Protein 5U4V (pdb70)

Foldseek 3Di:
DEEEEEEEWPPCQLVVVVVVVQVQQDVCWDDAPNDIYNYDYHYDDPLYAYEQEYADPVGLVSSVVVLVVVVVVVVVVHLLHAYEYEYFHVPVVVCVSSVVVCVVSVAHYFYFYVSTDPVRVNVSVVRSVVSSVVVD

Sequence (136 aa):
DKVNLFILGKDGLAQELANEIRTQSTDDEYALDGKIYELDLRPVDAPHGCFCVFNSIESLSFIGEFIGKIRTEASQIMANLPFTLILANNLPILRHQGQQLANKLQCPFVDVPRKFNETQIKQALRGVLESVKHNL

Secondary structure (DSSP, 8-state):
-EEEEEEE-STTHHHHHHHHHHTT-BTTBEEETTEEEEEEEEEE---EEEEEEESSHHHHHHHHHHHHHHHHHHH---TT--EEEEEE--HHHHHHHHHHHHHHHT--EEEE---S-HHHHHHHHHHHHHHHHHH-

InterPro domains:
  IPR000198 Rho GTPase-activating protein domain [PF00620] (1275-1421)
  IPR000198 Rho GTPase-activating protein domain [PS50238] (1262-1449)
  IPR000198 Rho GTPase-activating protein domain [SM00324] (1272-1446)
  IPR002713 FF domain [PF01846] (485-545)
  IPR002713 FF domain [PS51676] (267-325)
  IPR002713 FF domain [PS51676] (366-420)
  IPR002713 FF domain [PS51676] (427-481)
  IPR002713 FF domain [PS51676] (482-548)
  IPR002713 FF domain [SM00441] (269-325)
  IPR002713 FF domain [SM00441] (367-420)
  IPR002713 FF domain [SM00441] (427-482)
  IPR002713 FF domain [SM00441] (483-537)
  IPR008936 Rho GTPase activation protein [G3DSA:1.10.555.10] (1212-1456)
  IPR008936 Rho GTPase activation protein [SSF48350] (1255-1449)
  IPR027417 P-loop containing nucleoside triphosphate hydrolase [G3DSA:3.40.50.300] (5-248)
  IPR027417 P-loop containing nucleoside triphosphate hydrolase [SSF52540] (28-261)
  IPR032835 Rho GTPase-activating protein, FF domain [PF16512] (260-338)
  IPR036517 FF domain superfamily [G3DSA:1.10.10.440] (263-329)
  IPR036517 FF domain superfamily [G3DSA:1.10.10.440] (423-487)
  IPR036517 FF domain superfamily [G3DSA:1.10.10.440] (488-549)

Structure (mmCIF, N/CA/C/O backbone):
data_5U4V
#
_entry.id   5U4V
#
_cell.length_a   40.763
_cell.length_b   40.763
_cell.length_c   95.214
_cell.angle_alpha   90.000
_cell.angle_beta   90.000
_cell.angle_gamma   90.000
#
_symmetry.space_group_name_H-M   'P 43'
#
loop_
_entity.id
_entity.type
_entity.pdbx_description
1 polymer 'Rho GTPase-activating protein 5'
2 water water
#
loop_
_atom_site.group_PDB
_atom_site.id
_atom_site.type_symbol
_atom_site.label_atom_id
_atom_site.label_alt_id
_atom_site.label_comp_id
_atom_site.label_asym_id
_atom_site.label_entity_id
_atom_site.label_seq_id
_atom_site.pdbx_PDB_ins_code
_atom_site.Cartn_x
_atom_site.Cartn_y
_atom_site.Cartn_z
_atom_site.occupancy
_atom_site.B_iso_or_equiv
_atom_site.auth_seq_id
_atom_site.auth_comp_id
_atom_site.auth_asym_id
_atom_site.auth_atom_id
_atom_site.pdbx_PDB_model_num
ATOM 1 N N . ASP A 1 7 ? 55.295 26.908 60.362 1.00 87.54 594 ASP A N 1
ATOM 2 C CA . ASP A 1 7 ? 55.465 28.242 59.735 1.00 85.04 594 ASP A CA 1
ATOM 3 C C . ASP A 1 7 ? 54.821 28.331 58.350 1.00 78.58 594 ASP A C 1
ATOM 4 O O . ASP A 1 7 ? 54.787 29.380 57.754 1.00 78.70 594 ASP A O 1
ATOM 9 N N . LYS A 1 8 ? 54.314 27.220 57.848 1.00 72.31 595 LYS A N 1
ATOM 10 C CA . LYS A 1 8 ? 53.547 27.224 56.638 1.00 66.37 595 LYS A CA 1
ATOM 11 C C . LYS A 1 8 ? 52.136 26.929 57.053 1.00 64.55 595 LYS A C 1
ATOM 12 O O . LYS A 1 8 ? 51.898 25.972 57.762 1.00 64.40 595 LYS A O 1
ATOM 18 N N . VAL A 1 9 ? 51.208 27.770 56.632 1.00 60.64 596 VAL A N 1
ATOM 19 C CA . VAL A 1 9 ? 49.849 27.586 57.046 1.00 60.06 596 VAL A CA 1
ATOM 20 C C . VAL A 1 9 ? 48.970 27.430 55.831 1.00 57.18 596 VAL A C 1
ATOM 21 O O . VAL A 1 9 ? 49.118 28.147 54.863 1.00 55.26 596 VAL A O 1
ATOM 25 N N . ASN A 1 10 ? 48.097 26.453 55.872 1.00 57.85 597 ASN A N 1
ATOM 26 C CA . ASN A 1 10 ? 47.199 26.229 54.761 1.00 59.20 597 ASN A CA 1
ATOM 27 C C . ASN A 1 10 ? 45.932 26.969 55.022 1.00 58.38 597 ASN A C 1
ATOM 28 O O . ASN A 1 10 ? 45.144 26.552 55.849 1.00 57.10 597 ASN A O 1
ATOM 33 N N . LEU A 1 11 ? 45.717 28.072 54.339 1.00 56.14 598 LEU A N 1
ATOM 34 C CA . LEU A 1 11 ? 44.543 28.855 54.638 1.00 56.37 598 LEU A CA 1
ATOM 35 C C . LEU A 1 11 ? 43.511 28.707 53.589 1.00 53.68 598 LEU A C 1
ATOM 36 O O . LEU A 1 11 ? 43.578 29.367 52.555 1.00 54.04 598 LEU A O 1
ATOM 41 N N . PHE A 1 12 ? 42.536 27.872 53.851 1.00 52.96 599 PHE A N 1
ATOM 42 C CA . PHE A 1 12 ? 41.409 27.775 52.955 1.00 52.16 599 PHE A CA 1
ATOM 43 C C . PHE A 1 12 ? 40.497 28.998 53.109 1.00 51.00 599 PHE A C 1
ATOM 44 O O . PHE A 1 12 ? 40.422 29.622 54.188 1.00 50.25 599 PHE A O 1
ATOM 52 N N . ILE A 1 13 ? 39.831 29.353 52.010 1.00 47.04 600 ILE A N 1
ATOM 53 C CA . ILE A 1 13 ? 38.952 30.507 51.985 1.00 44.90 600 ILE A CA 1
ATOM 54 C C . ILE A 1 13 ? 37.655 30.135 51.270 1.00 43.89 600 ILE A C 1
ATOM 55 O O . ILE A 1 13 ? 37.664 29.856 50.046 1.00 40.92 600 ILE A O 1
ATOM 60 N N . LEU A 1 14 ? 36.551 30.167 52.031 1.00 44.36 601 LEU A N 1
ATOM 61 C CA . LEU A 1 14 ? 35.202 29.935 51.513 1.00 44.20 601 LEU A CA 1
ATOM 62 C C . LEU A 1 14 ? 34.532 31.221 51.123 1.00 45.43 601 LEU A C 1
ATOM 63 O O . LEU A 1 14 ? 34.675 32.253 51.808 1.00 46.45 601 LEU A O 1
ATOM 68 N N . GLY A 1 15 ? 33.814 31.185 50.013 1.00 45.83 602 GLY A N 1
ATOM 69 C CA . GLY A 1 15 ? 33.123 32.366 49.533 1.00 50.29 602 GLY A CA 1
ATOM 70 C C . GLY A 1 15 ? 32.242 31.927 48.402 1.00 56.25 602 GLY A C 1
ATOM 71 O O . GLY A 1 15 ? 32.499 30.909 47.750 1.00 64.06 602 GLY A O 1
ATOM 72 N N . LYS A 1 16 ? 31.179 32.671 48.191 1.00 56.42 603 LYS A N 1
ATOM 73 C CA . LYS A 1 16 ? 30.301 32.439 47.071 1.00 53.93 603 LYS A CA 1
ATOM 74 C C . LYS A 1 16 ? 30.518 33.571 46.084 1.00 54.36 603 LYS A C 1
ATOM 75 O O . LYS A 1 16 ? 30.880 34.680 46.476 1.00 52.63 603 LYS A O 1
ATOM 81 N N . ASP A 1 17 ? 30.304 33.268 44.806 1.00 59.59 604 ASP A N 1
ATOM 82 C CA . ASP A 1 17 ? 30.402 34.255 43.715 1.00 62.77 604 ASP A CA 1
ATOM 83 C C . ASP A 1 17 ? 31.764 34.960 43.706 1.00 59.36 604 ASP A C 1
ATOM 84 O O . ASP A 1 17 ? 31.854 36.188 43.794 1.00 59.56 604 ASP A O 1
ATOM 89 N N . GLY A 1 18 ? 32.819 34.155 43.634 1.00 57.46 605 GLY A N 1
ATOM 90 C CA . GLY A 1 18 ? 34.189 34.659 43.439 1.00 56.56 605 GLY A CA 1
ATOM 91 C C . GLY A 1 18 ? 34.751 35.414 44.639 1.00 53.20 605 GLY A C 1
ATOM 92 O O . GLY A 1 18 ? 35.866 35.941 44.592 1.00 51.48 605 GLY A O 1
ATOM 93 N N . LEU A 1 19 ? 33.948 35.486 45.703 1.00 50.96 606 LEU A N 1
ATOM 94 C CA . LEU A 1 19 ? 34.299 36.261 46.891 1.00 49.32 606 LEU A CA 1
ATOM 95 C C . LEU A 1 19 ? 35.595 35.738 47.549 1.00 44.66 606 LEU A C 1
ATOM 96 O O . LEU A 1 19 ? 36.424 36.496 48.013 1.00 41.94 606 LEU A O 1
ATOM 101 N N . ALA A 1 20 ? 35.736 34.424 47.565 1.00 43.04 607 ALA A N 1
ATOM 102 C CA . ALA A 1 20 ? 36.915 33.786 48.101 1.00 43.98 607 ALA A CA 1
ATOM 103 C C . ALA A 1 20 ? 38.129 34.030 47.214 1.00 44.29 607 ALA A C 1
ATOM 104 O O . ALA A 1 20 ? 39.249 33.985 47.678 1.00 42.58 607 ALA A O 1
ATOM 106 N N . GLN A 1 21 ? 37.884 34.329 45.941 1.00 46.35 608 GLN A N 1
ATOM 107 C CA . GLN A 1 21 ? 38.974 34.503 45.010 1.00 45.22 608 GLN A CA 1
ATOM 108 C C . GLN A 1 21 ? 39.540 35.904 45.087 1.00 44.69 608 GLN A C 1
ATOM 109 O O . GLN A 1 21 ? 40.771 36.118 44.971 1.00 44.70 608 GLN A O 1
ATOM 115 N N . GLU A 1 22 ? 38.649 36.872 45.237 1.00 44.38 609 GLU A N 1
ATOM 116 C CA . GLU A 1 22 ? 39.026 38.279 45.331 1.00 45.31 609 GLU A CA 1
ATOM 117 C C . GLU A 1 22 ? 39.869 38.486 46.584 1.00 43.16 609 GLU A C 1
ATOM 118 O O . GLU A 1 22 ? 40.872 39.198 46.562 1.00 42.87 609 GLU A O 1
ATOM 124 N N . LEU A 1 23 ? 39.458 37.831 47.663 1.00 30.69 610 LEU A N 1
ATOM 125 C CA . LEU A 1 23 ? 40.243 37.909 48.897 1.00 31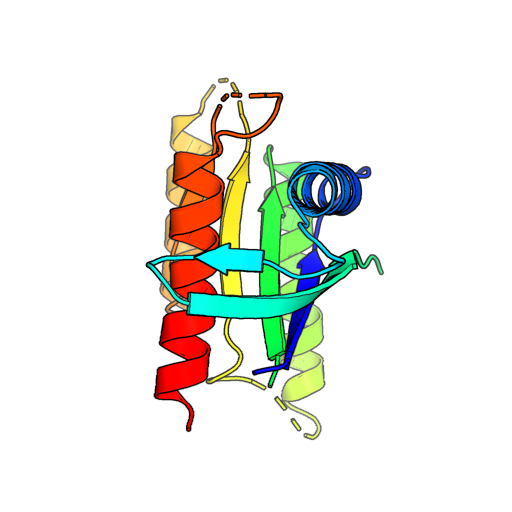.94 610 LEU A CA 1
ATOM 126 C C . LEU A 1 23 ? 41.592 37.222 48.754 1.00 32.15 610 LEU A C 1
ATOM 127 O O . LEU A 1 23 ? 42.622 37.753 49.214 1.00 31.15 610 LEU A O 1
ATOM 132 N N . ALA A 1 24 ? 41.609 36.058 48.106 1.00 32.83 611 ALA A N 1
ATOM 133 C CA . ALA A 1 24 ? 42.890 35.434 47.865 1.00 34.25 611 ALA A CA 1
ATOM 134 C C . ALA A 1 24 ? 43.792 36.334 47.000 1.00 33.95 611 ALA A C 1
ATOM 135 O O . ALA A 1 24 ? 44.952 36.506 47.314 1.00 31.73 611 ALA A O 1
ATOM 137 N N . ASN A 1 25 ? 43.225 36.973 45.975 1.00 33.70 612 ASN A N 1
ATOM 138 C CA . ASN A 1 25 ? 44.017 37.869 45.136 1.00 32.50 612 ASN A CA 1
ATOM 139 C C . ASN A 1 25 ? 44.561 39.068 45.900 1.00 34.32 612 ASN A C 1
ATOM 140 O O . ASN A 1 25 ? 45.777 39.434 45.748 1.00 33.25 612 ASN A O 1
ATOM 145 N N . GLU A 1 26 ? 43.677 39.702 46.667 1.00 35.36 613 GLU A N 1
ATOM 146 C CA . GLU A 1 26 ? 44.016 40.880 47.455 1.00 41.27 613 GLU A CA 1
ATOM 147 C C . GLU A 1 26 ? 45.200 40.625 48.343 1.00 40.06 613 GLU A C 1
ATOM 148 O O . GLU A 1 26 ? 46.113 41.440 48.406 1.00 44.12 613 GLU A O 1
ATOM 154 N N . ILE A 1 27 ? 45.181 39.483 49.010 1.00 36.87 614 ILE A N 1
ATOM 155 C CA . ILE A 1 27 ? 46.224 39.084 49.916 1.00 35.69 614 ILE A CA 1
ATOM 156 C C . ILE A 1 27 ? 47.551 38.757 49.186 1.00 36.75 614 ILE A C 1
ATOM 157 O O . ILE A 1 27 ? 48.619 39.165 49.644 1.00 38.99 614 ILE A O 1
ATOM 162 N N . ARG A 1 28 ? 47.487 38.024 48.083 1.00 33.20 615 ARG A N 1
ATOM 163 C CA . ARG A 1 28 ? 48.693 37.672 47.317 1.00 31.94 615 ARG A CA 1
ATOM 164 C C . ARG A 1 28 ? 49.483 38.852 46.773 1.00 34.29 615 ARG A C 1
ATOM 165 O O . ARG A 1 28 ? 50.696 38.744 46.628 1.00 35.03 615 ARG A O 1
ATOM 173 N N . THR A 1 29 ? 48.812 39.982 46.489 1.00 34.39 616 THR A N 1
ATOM 174 C CA . THR A 1 29 ? 49.514 41.146 45.978 1.00 38.02 616 THR A CA 1
ATOM 175 C C . THR A 1 29 ? 50.484 41.719 47.042 1.00 42.61 616 THR A C 1
ATOM 176 O O . THR A 1 29 ? 51.287 42.605 46.741 1.00 43.56 616 THR A O 1
ATOM 180 N N . GLN A 1 30 ? 50.368 41.222 48.279 1.00 44.88 617 GLN A N 1
ATOM 181 C CA . GLN A 1 30 ? 51.176 41.727 49.380 1.00 50.50 617 GLN A CA 1
ATOM 182 C C . GLN A 1 30 ? 52.294 40.760 49.715 1.00 54.62 617 GLN A C 1
ATOM 183 O O . GLN A 1 30 ? 53.054 41.034 50.610 1.00 52.76 617 GLN A O 1
ATOM 189 N N . SER A 1 31 ? 52.359 39.631 48.989 1.00 56.68 618 SER A N 1
ATOM 190 C CA . SER A 1 31 ? 53.348 38.616 49.241 1.00 60.93 618 SER A CA 1
ATOM 191 C C . SER A 1 31 ? 54.704 39.113 48.788 1.00 64.31 618 SER A C 1
ATOM 192 O O . SER A 1 31 ? 54.953 39.254 47.600 1.00 72.17 618 SER A O 1
ATOM 195 N N . THR A 1 32 ? 55.556 39.383 49.753 1.00 66.09 619 THR A N 1
ATOM 196 C CA . THR A 1 32 ? 56.950 39.682 49.533 1.00 68.04 619 THR A CA 1
ATOM 197 C C . THR A 1 32 ? 57.703 38.343 49.484 1.00 70.46 619 THR A C 1
ATOM 198 O O . THR A 1 32 ? 57.551 37.502 50.371 1.00 69.99 619 THR A O 1
ATOM 202 N N . ASP A 1 33 ? 58.482 38.136 48.431 1.00 73.93 620 ASP A N 1
ATOM 203 C CA . ASP A 1 33 ? 59.231 36.900 48.224 1.00 75.73 620 ASP A CA 1
ATOM 204 C C . ASP A 1 33 ? 58.381 35.640 48.409 1.00 73.47 620 ASP A C 1
ATOM 205 O O . ASP A 1 33 ? 58.857 34.608 48.905 1.00 73.50 620 ASP A O 1
ATOM 210 N N . ASP A 1 34 ? 57.115 35.747 48.002 1.00 70.72 621 ASP A N 1
ATOM 211 C CA . ASP A 1 34 ? 56.153 34.660 48.112 1.00 67.14 621 ASP A CA 1
ATOM 212 C C . ASP A 1 34 ? 55.987 34.273 49.571 1.00 64.61 621 ASP A C 1
ATOM 213 O O . ASP A 1 34 ? 55.887 33.102 49.904 1.00 65.06 621 ASP A O 1
ATOM 218 N N . GLU A 1 35 ? 55.986 35.267 50.449 1.00 62.67 622 GLU A N 1
ATOM 219 C CA . GLU A 1 35 ? 55.848 35.044 51.879 1.00 60.09 622 GLU A CA 1
ATOM 220 C C . GLU A 1 35 ? 55.161 36.259 52.505 1.00 58.21 622 GLU A C 1
ATOM 221 O O . GLU A 1 35 ? 54.890 37.236 51.821 1.00 57.37 622 GLU A O 1
ATOM 227 N N . TYR A 1 36 ? 54.828 36.200 53.787 1.00 57.15 623 TYR A N 1
ATOM 228 C CA . TYR A 1 36 ? 54.004 37.254 54.372 1.00 54.75 623 TYR A CA 1
ATOM 229 C C . TYR A 1 36 ? 54.528 37.746 55.683 1.00 58.25 623 TYR A C 1
ATOM 230 O O . TYR A 1 36 ? 54.958 36.981 56.525 1.00 59.68 623 TYR A O 1
ATOM 239 N N . ALA A 1 37 ? 54.492 39.054 55.842 1.00 60.08 624 ALA A N 1
ATOM 240 C CA . ALA A 1 37 ? 54.977 39.697 57.028 1.00 58.78 624 ALA A CA 1
ATOM 241 C C . ALA A 1 37 ? 53.816 40.142 57.891 1.00 58.00 624 ALA A C 1
ATOM 242 O O . ALA A 1 37 ? 52.936 40.921 57.470 1.00 55.92 624 ALA A O 1
ATOM 244 N N . LEU A 1 38 ? 53.798 39.620 59.104 1.00 58.90 625 LEU A N 1
ATOM 245 C CA . LEU A 1 38 ? 52.768 39.976 60.051 1.00 59.29 625 LEU A CA 1
ATOM 246 C C . LEU A 1 38 ? 53.367 40.039 61.438 1.00 61.97 625 LEU A C 1
ATOM 247 O O . LEU A 1 38 ? 53.999 39.079 61.894 1.00 59.47 625 LEU A O 1
ATOM 252 N N . ASP A 1 39 ? 53.164 41.186 62.102 1.00 64.75 626 ASP A N 1
ATOM 253 C CA . ASP A 1 39 ? 53.550 41.381 63.493 1.00 67.80 626 ASP A CA 1
ATOM 254 C C . ASP A 1 39 ? 55.038 41.108 63.730 1.00 70.80 626 ASP A C 1
ATOM 255 O O . ASP A 1 39 ? 55.434 40.585 64.780 1.00 70.11 626 ASP A O 1
ATOM 260 N N . GLY A 1 40 ? 55.859 41.457 62.740 1.00 71.63 627 GLY A N 1
ATOM 261 C CA . GLY A 1 40 ? 57.297 41.218 62.818 1.00 75.04 627 GLY A CA 1
ATOM 262 C C . GLY A 1 40 ? 57.672 39.750 62.734 1.00 74.01 627 GLY A C 1
ATOM 263 O O . GLY A 1 40 ? 58.682 39.313 63.313 1.00 80.54 627 GLY A O 1
ATOM 264 N N . LYS A 1 41 ? 56.865 38.983 62.022 1.00 68.26 628 LYS A N 1
ATOM 265 C CA . LYS A 1 41 ? 57.210 37.617 61.680 1.00 67.47 628 LYS A CA 1
ATOM 266 C C . LYS A 1 41 ? 56.911 37.382 60.204 1.00 65.13 628 LYS A C 1
ATOM 267 O O . LYS A 1 41 ? 56.272 38.198 59.529 1.00 63.24 628 LYS A O 1
ATOM 273 N N . ILE A 1 42 ? 57.373 36.257 59.693 1.00 64.08 629 ILE A N 1
ATOM 274 C CA . ILE A 1 42 ? 57.226 36.010 58.297 1.00 61.54 629 ILE A CA 1
ATOM 275 C C . ILE A 1 42 ? 56.590 34.678 58.162 1.00 58.43 629 ILE A C 1
ATOM 276 O O . ILE A 1 42 ? 57.119 33.682 58.627 1.00 59.71 629 ILE A O 1
ATOM 281 N N . TYR A 1 43 ? 55.437 34.664 57.521 1.00 56.16 630 TYR A N 1
ATOM 282 C CA . TYR A 1 43 ? 54.661 33.43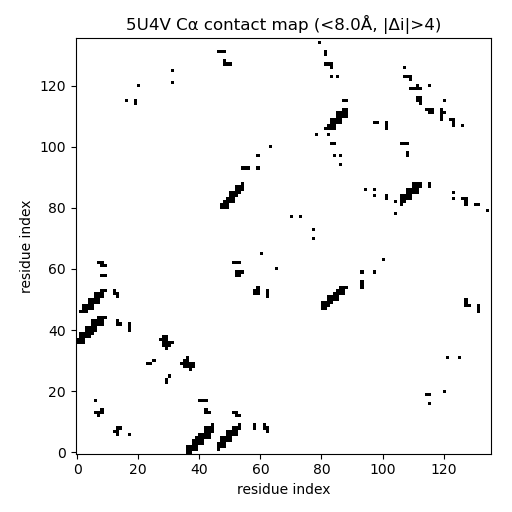6 57.382 1.00 54.05 630 TYR A CA 1
ATOM 283 C C . TYR A 1 43 ? 54.638 33.070 55.917 1.00 53.09 630 TYR A C 1
ATOM 284 O O . TYR A 1 43 ? 54.487 33.964 55.052 1.00 50.65 630 TYR A O 1
ATOM 293 N N . GLU A 1 44 ? 54.778 31.782 55.618 1.00 53.31 631 GLU A N 1
ATOM 294 C CA . GLU A 1 44 ? 54.386 31.352 54.289 1.00 56.25 631 GLU A CA 1
ATOM 295 C C . GLU A 1 44 ? 52.959 30.832 54.301 1.00 53.38 631 GLU A C 1
ATOM 296 O O . GLU A 1 44 ? 52.690 29.782 54.847 1.00 55.19 631 GLU A O 1
ATOM 302 N N . LEU A 1 45 ? 52.060 31.594 53.715 1.00 50.02 632 LEU A N 1
ATOM 303 C CA . LEU A 1 45 ? 50.661 31.210 53.641 1.00 49.28 632 LEU A CA 1
ATOM 304 C C . LEU A 1 45 ? 50.346 30.640 52.267 1.00 50.23 632 LEU A C 1
ATOM 305 O O . LEU A 1 45 ? 50.782 31.156 51.234 1.00 47.70 632 LEU A O 1
ATOM 310 N N . ASP A 1 46 ? 49.584 29.562 52.261 1.00 54.04 633 ASP A N 1
ATOM 311 C CA . ASP A 1 46 ? 49.010 29.052 51.029 1.00 56.63 633 ASP A CA 1
ATOM 312 C C . ASP A 1 46 ? 47.531 29.296 51.055 1.00 55.01 633 ASP A C 1
ATOM 313 O O . ASP A 1 46 ? 46.773 28.534 51.633 1.00 59.91 633 ASP A O 1
ATOM 318 N N . LEU A 1 47 ? 47.103 30.338 50.365 1.00 53.04 634 LEU A N 1
ATOM 319 C CA . LEU A 1 47 ? 45.695 30.675 50.297 1.00 51.51 634 LEU A CA 1
ATOM 320 C C . LEU A 1 47 ? 44.993 29.900 49.214 1.00 51.75 634 LEU A C 1
ATOM 321 O O . LEU A 1 47 ? 45.259 30.056 48.022 1.00 49.70 634 LEU A O 1
ATOM 326 N N . ARG A 1 48 ? 44.068 29.059 49.642 1.00 53.83 635 ARG A N 1
ATOM 327 C CA . ARG A 1 48 ? 43.329 28.220 48.728 1.00 54.17 635 ARG A CA 1
ATOM 328 C C . ARG A 1 48 ? 41.856 28.558 48.770 1.00 52.42 635 ARG A C 1
ATOM 329 O O . ARG A 1 48 ? 41.139 28.064 49.637 1.00 54.66 635 ARG A O 1
ATOM 337 N N . PRO A 1 49 ? 41.366 29.343 47.811 1.00 51.22 636 PRO A N 1
ATOM 338 C CA . PRO A 1 49 ? 39.907 29.568 47.719 1.00 51.41 636 PRO A CA 1
ATOM 339 C C . PRO A 1 49 ? 39.205 28.320 47.246 1.00 55.29 636 PRO A C 1
ATOM 340 O O . PRO A 1 49 ? 39.748 27.596 46.439 1.00 59.77 636 PRO A O 1
ATOM 344 N N . VAL A 1 50 ? 38.015 28.073 47.762 1.00 59.18 637 VAL A N 1
ATOM 345 C CA . VAL A 1 50 ? 37.317 26.814 47.541 1.00 63.59 637 VAL A CA 1
ATOM 346 C C . VAL A 1 50 ? 35.853 27.007 47.194 1.00 64.72 637 VAL A C 1
ATOM 347 O O . VAL A 1 50 ? 35.217 27.961 47.636 1.00 61.37 637 VAL A O 1
ATOM 351 N N . ASP A 1 51 ? 35.280 26.095 46.432 1.00 69.73 638 ASP A N 1
ATOM 352 C CA . ASP A 1 51 ? 33.827 26.100 46.367 1.00 73.29 638 ASP A CA 1
ATOM 353 C C . ASP A 1 51 ? 33.284 24.677 46.383 1.00 78.93 638 ASP A C 1
ATOM 354 O O . ASP A 1 51 ? 34.060 23.735 46.240 1.00 80.53 638 ASP A O 1
ATOM 359 N N . ALA A 1 52 ? 31.974 24.494 46.579 1.00 80.35 639 ALA A N 1
ATOM 360 C CA . ALA A 1 52 ? 31.375 23.161 46.482 1.00 86.40 639 ALA A CA 1
ATOM 361 C C . ALA A 1 52 ? 31.262 22.666 45.047 1.00 88.68 639 ALA A C 1
ATOM 362 O O . ALA A 1 52 ? 31.662 21.538 44.748 1.00 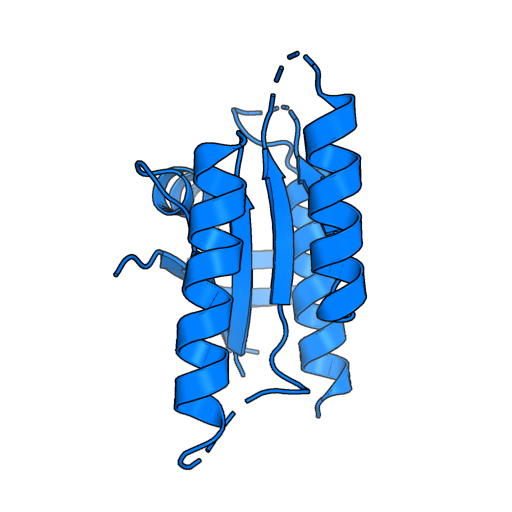92.16 639 ALA A O 1
ATOM 364 N N . PRO A 1 68 ? 49.572 22.649 59.407 1.00 68.01 655 PRO A N 1
ATOM 365 C CA . PRO A 1 68 ? 48.753 23.600 60.129 1.00 64.42 655 PRO A CA 1
ATOM 366 C C . PRO A 1 68 ? 47.809 24.231 59.122 1.00 62.52 655 PRO A C 1
ATOM 367 O O . PRO A 1 68 ? 48.262 24.658 58.071 1.00 59.16 655 PRO A O 1
ATOM 371 N N . HIS A 1 69 ? 46.532 24.333 59.454 1.00 63.34 656 HIS A N 1
ATOM 372 C CA . HIS A 1 69 ? 45.573 24.922 58.553 1.00 61.46 656 HIS A CA 1
ATOM 373 C C . HIS A 1 69 ? 44.393 25.559 59.277 1.00 61.06 656 HIS A C 1
ATOM 374 O O . HIS A 1 69 ? 44.108 25.241 60.403 1.00 65.80 656 HIS A O 1
ATOM 381 N N . GLY A 1 70 ? 43.715 26.473 58.607 1.00 57.20 657 GLY A N 1
ATOM 382 C CA . GLY A 1 70 ? 42.565 27.163 59.156 1.00 55.13 657 GLY A CA 1
ATOM 383 C C . GLY A 1 70 ? 41.699 27.597 57.989 1.00 52.68 657 GLY A C 1
ATOM 384 O O . GLY A 1 70 ? 42.056 27.375 56.817 1.00 50.94 657 GLY A O 1
ATOM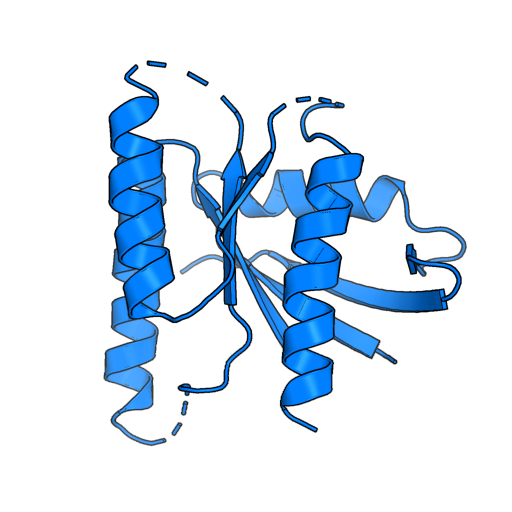 385 N N . CYS A 1 71 ? 40.584 28.244 58.287 1.00 60.79 658 CYS A N 1
ATOM 386 C CA . CYS A 1 71 ? 39.642 28.565 57.234 1.00 58.28 658 CYS A CA 1
ATOM 387 C C . CYS A 1 71 ? 38.974 29.928 57.346 1.00 54.91 658 CYS A C 1
ATOM 388 O O . CYS A 1 71 ? 38.148 30.153 58.214 1.00 54.64 658 CYS A O 1
ATOM 391 N N . PHE A 1 72 ? 39.342 30.824 56.440 1.00 54.39 659 PHE A N 1
ATOM 392 C CA . PHE A 1 72 ? 38.612 32.067 56.226 1.00 50.83 659 PHE A CA 1
ATOM 393 C C . PHE A 1 72 ? 37.251 31.849 55.608 1.00 47.57 659 PHE A C 1
ATOM 394 O O . PHE A 1 72 ? 37.119 31.105 54.643 1.00 46.96 659 PHE A O 1
ATOM 402 N N . CYS A 1 73 ? 36.231 32.493 56.177 1.00 45.05 660 CYS A N 1
ATOM 403 C CA . CYS A 1 73 ? 34.903 32.445 55.586 1.00 43.25 660 CYS A CA 1
ATOM 404 C C . CYS A 1 73 ? 34.380 33.849 55.376 1.00 41.99 660 CYS A C 1
ATOM 405 O O . CYS A 1 73 ? 34.176 34.604 56.326 1.00 42.02 660 CYS A O 1
ATOM 408 N N . VAL A 1 74 ? 34.168 34.188 54.118 1.00 41.24 661 VAL A N 1
ATOM 409 C CA . VAL A 1 74 ? 33.865 35.543 53.659 1.00 39.53 661 VAL A CA 1
ATOM 410 C C . VAL A 1 74 ? 32.449 35.517 53.080 1.00 39.72 661 VAL A C 1
ATOM 411 O O . VAL A 1 74 ? 32.049 34.581 52.410 1.00 39.18 661 VAL A O 1
ATOM 415 N N . PHE A 1 75 ? 31.704 36.569 53.366 1.00 40.99 662 PHE A N 1
ATOM 416 C CA . PHE A 1 75 ? 30.345 36.757 52.884 1.00 42.08 662 PHE A CA 1
ATOM 417 C C . PHE A 1 75 ? 30.082 38.264 52.838 1.00 43.75 662 PHE A C 1
ATOM 418 O O . PHE A 1 75 ? 30.713 39.042 53.596 1.00 41.44 662 PHE A O 1
ATOM 426 N N . ASN A 1 76 ? 29.181 38.670 51.939 1.00 47.34 663 ASN A N 1
ATOM 427 C CA . ASN A 1 76 ? 28.816 40.065 51.785 1.00 50.15 663 ASN A CA 1
ATOM 428 C C . ASN A 1 76 ? 27.300 40.301 51.630 1.00 53.50 663 ASN A C 1
ATOM 429 O O . ASN A 1 76 ? 26.856 41.382 51.228 1.00 55.24 663 ASN A O 1
ATOM 434 N N . SER A 1 77 ? 26.510 39.280 51.915 1.00 55.72 664 SER A N 1
ATOM 435 C CA . SER A 1 77 ? 25.062 39.378 51.756 1.00 59.49 664 SER A CA 1
ATOM 436 C C . SER A 1 77 ? 24.395 38.212 52.434 1.00 58.89 664 SER A C 1
ATOM 437 O O . SER A 1 77 ? 25.065 37.326 52.990 1.00 55.35 664 SER A O 1
ATOM 440 N N . ILE A 1 78 ? 23.070 38.222 52.406 1.00 61.87 665 ILE A N 1
ATOM 441 C CA . ILE A 1 78 ? 22.285 37.137 53.003 1.00 61.55 665 ILE A CA 1
ATOM 442 C C . ILE A 1 78 ? 22.595 35.830 52.299 1.00 60.81 665 ILE A C 1
ATOM 443 O O . ILE A 1 78 ? 22.744 34.796 52.945 1.00 61.20 665 ILE A O 1
ATOM 448 N N . GLU A 1 79 ? 22.718 35.879 50.985 1.00 61.74 666 GLU A N 1
ATOM 449 C CA . GLU A 1 79 ? 22.946 34.669 50.225 1.00 63.58 666 GLU A CA 1
ATOM 450 C C . GLU A 1 79 ? 24.303 34.062 50.598 1.00 59.24 666 GLU A C 1
ATOM 451 O O . GLU A 1 79 ? 24.390 32.863 50.896 1.00 58.66 666 GLU A O 1
ATOM 457 N N . SER A 1 80 ? 25.343 34.897 50.585 1.00 55.00 667 SER A N 1
ATOM 458 C CA . SER A 1 80 ? 26.691 34.440 50.912 1.00 50.77 667 SER A CA 1
ATOM 459 C C . SER A 1 80 ? 26.798 33.929 52.343 1.00 47.50 667 SER A C 1
ATOM 460 O O . SER A 1 80 ? 27.441 32.887 52.591 1.00 45.94 667 SER A O 1
ATOM 463 N N . LEU A 1 81 ? 26.137 34.619 53.268 1.00 46.21 668 LEU A N 1
ATOM 464 C CA . LEU A 1 81 ? 26.079 34.152 54.665 1.00 46.64 668 LEU A CA 1
ATOM 465 C C . LEU A 1 81 ? 25.499 32.745 54.810 1.00 48.32 668 LEU A C 1
ATOM 466 O O . LEU A 1 81 ? 25.987 31.948 55.588 1.00 48.98 668 LEU A O 1
ATOM 471 N N . SER A 1 82 ? 24.453 32.464 54.039 1.00 51.20 669 SER A N 1
ATOM 472 C CA . SER A 1 82 ? 23.754 31.166 54.071 1.00 51.73 669 SER A CA 1
ATOM 473 C C . SER A 1 82 ? 24.583 30.042 53.472 1.00 51.20 669 SER A C 1
ATOM 474 O O . SER A 1 82 ? 24.657 28.966 54.059 1.00 50.60 669 SER A O 1
ATOM 477 N N . PHE A 1 83 ? 25.189 30.294 52.306 1.00 51.37 670 PHE A N 1
ATOM 478 C CA . PHE A 1 83 ? 26.145 29.377 51.692 1.00 52.02 670 PHE A CA 1
ATOM 479 C C . PHE A 1 83 ? 27.208 28.939 52.709 1.00 50.71 670 PHE A C 1
ATOM 480 O O . PHE A 1 83 ? 27.497 27.775 52.816 1.00 54.54 670 PHE A O 1
ATOM 488 N N . ILE A 1 84 ? 27.777 29.886 53.443 1.00 49.00 671 ILE A N 1
ATOM 489 C CA . ILE A 1 84 ? 28.752 29.617 54.479 1.00 50.24 671 ILE A CA 1
ATOM 490 C C . ILE A 1 84 ? 28.160 28.750 55.585 1.00 52.00 671 ILE A C 1
ATOM 491 O O . ILE A 1 84 ? 28.757 27.729 55.972 1.00 49.63 671 ILE A O 1
ATOM 496 N N . GLY A 1 85 ? 27.005 29.184 56.108 1.00 52.37 672 GLY A N 1
ATOM 497 C CA . GLY A 1 85 ? 26.265 28.384 57.091 1.00 56.55 672 GLY A CA 1
ATOM 498 C C . GLY A 1 85 ? 26.020 26.995 56.527 1.00 59.93 672 GLY A C 1
ATOM 499 O O . GLY A 1 85 ? 26.459 25.964 57.083 1.00 59.78 672 GLY A O 1
ATOM 500 N N . GLU A 1 86 ? 25.384 26.996 55.361 1.00 61.88 673 GLU A N 1
ATOM 501 C CA . GLU A 1 86 ? 25.004 25.785 54.693 1.00 65.28 673 GLU A CA 1
ATOM 502 C C . GLU A 1 86 ? 26.218 24.924 54.435 1.00 66.85 673 GLU A C 1
ATOM 503 O O . GLU A 1 86 ? 26.143 23.712 54.542 1.00 69.44 673 GLU A O 1
ATOM 509 N N . PHE A 1 87 ? 27.338 25.543 54.093 1.00 64.48 674 PHE A N 1
ATOM 510 C CA . PHE A 1 87 ? 28.501 24.747 53.808 1.00 63.75 674 PHE A CA 1
ATOM 511 C C . PHE A 1 87 ? 29.134 24.195 55.059 1.00 61.55 674 PHE A C 1
ATOM 512 O O . PHE A 1 87 ? 29.589 23.070 55.067 1.00 65.57 674 PHE A O 1
ATOM 520 N N . ILE A 1 88 ? 29.184 24.991 56.112 1.00 60.19 675 ILE A N 1
ATOM 521 C CA . ILE A 1 88 ? 29.708 24.529 57.400 1.00 60.11 675 ILE A CA 1
ATOM 522 C C . ILE A 1 88 ? 28.873 23.370 57.940 1.00 60.91 675 ILE A C 1
ATOM 523 O O . ILE A 1 88 ? 29.422 22.427 58.488 1.00 60.43 675 ILE A O 1
ATOM 528 N N . GLY A 1 89 ? 27.560 23.429 57.735 1.00 62.04 676 GLY A N 1
ATOM 529 C CA . GLY A 1 89 ? 26.666 22.333 58.086 1.00 64.64 676 GLY A CA 1
ATOM 530 C C . GLY A 1 89 ? 27.009 20.991 57.437 1.00 69.20 676 GLY A C 1
ATOM 531 O O . GLY A 1 89 ? 26.958 19.950 58.100 1.00 71.02 676 GLY A O 1
ATOM 532 N N . LYS A 1 90 ? 27.345 21.011 56.143 1.00 68.66 677 LYS A N 1
ATOM 533 C CA . LYS A 1 90 ? 27.779 19.833 55.419 1.00 71.36 677 LYS A CA 1
ATOM 534 C C . LYS A 1 90 ? 29.031 19.227 56.056 1.00 72.93 677 LYS A C 1
ATOM 535 O O . LYS A 1 90 ? 29.091 18.026 56.308 1.00 74.65 677 LYS A O 1
ATOM 541 N N . ILE A 1 91 ? 30.018 20.082 56.304 1.00 71.52 678 ILE A N 1
ATOM 542 C CA . ILE A 1 91 ? 31.271 19.692 56.920 1.00 71.68 678 ILE A CA 1
ATOM 543 C C . ILE A 1 91 ? 31.036 19.162 58.312 1.00 71.93 678 ILE A C 1
ATOM 544 O O . ILE A 1 91 ? 31.722 18.250 58.742 1.00 72.57 678 ILE A O 1
ATOM 549 N N . ARG A 1 92 ? 30.061 19.758 58.995 1.00 69.87 679 ARG A N 1
ATOM 550 C CA . ARG A 1 92 ? 29.639 19.316 60.313 1.00 69.97 679 ARG A CA 1
ATOM 551 C C . ARG A 1 92 ? 29.078 17.905 60.235 1.00 71.48 679 ARG A C 1
ATOM 552 O O . ARG A 1 92 ? 29.610 17.008 60.871 1.00 73.13 679 ARG A O 1
ATOM 560 N N . THR A 1 93 ? 28.025 17.712 59.442 1.00 72.06 680 THR A N 1
ATOM 561 C CA . THR A 1 93 ? 27.378 16.407 59.344 1.00 75.67 680 THR A CA 1
ATOM 562 C C . THR A 1 93 ? 28.405 15.373 58.906 1.00 77.11 680 THR A C 1
ATOM 563 O O . THR A 1 93 ? 28.449 14.273 59.435 1.00 78.42 680 THR A O 1
ATOM 567 N N . GLU A 1 94 ? 29.211 15.765 57.927 1.00 75.55 681 GLU A N 1
ATOM 568 C CA . GLU A 1 94 ? 30.247 14.939 57.358 1.00 77.99 681 GLU A CA 1
ATOM 569 C C . GLU A 1 94 ? 31.277 14.611 58.404 1.00 78.77 681 GLU A C 1
ATOM 570 O O . GLU A 1 94 ? 31.700 13.459 58.532 1.00 80.04 681 GLU A O 1
ATOM 576 N N . ALA A 1 95 ? 31.649 15.624 59.178 1.00 75.60 682 ALA A N 1
ATOM 577 C CA . ALA A 1 95 ? 32.636 15.457 60.217 1.00 77.40 682 ALA A CA 1
ATOM 578 C C . ALA A 1 95 ? 32.182 14.501 61.307 1.00 81.15 682 ALA A C 1
ATOM 579 O O . ALA A 1 95 ? 33.010 13.814 61.895 1.00 83.22 682 ALA A O 1
ATOM 581 N N . SER A 1 96 ? 30.880 14.457 61.573 1.00 81.24 683 SER A N 1
ATOM 582 C CA . SER A 1 96 ? 30.330 13.547 62.562 1.00 85.34 683 SER A CA 1
ATOM 583 C C . SER A 1 96 ? 30.687 12.136 62.186 1.00 88.33 683 SER A C 1
ATOM 584 O O . SER A 1 96 ? 31.214 11.399 62.998 1.00 93.68 683 SER A O 1
ATOM 587 N N . GLN A 1 97 ? 30.466 11.781 60.931 1.00 87.49 684 GLN A N 1
ATOM 588 C CA . GLN A 1 97 ? 30.740 10.417 60.475 1.00 90.46 684 GLN A CA 1
ATOM 589 C C . GLN A 1 97 ? 32.204 10.215 60.058 1.00 89.74 684 GLN A C 1
ATOM 590 O O . GLN A 1 97 ? 32.512 9.984 58.885 1.00 87.74 684 GLN A O 1
ATOM 596 N N . ILE A 1 98 ? 33.076 10.320 61.061 1.00 91.28 685 ILE A N 1
ATOM 597 C CA . ILE A 1 98 ? 34.518 10.091 61.032 1.00 93.96 685 ILE A CA 1
ATOM 598 C C . ILE A 1 98 ? 34.866 9.909 62.504 1.00 98.82 685 ILE A C 1
ATOM 599 O O . ILE A 1 98 ? 34.813 10.867 63.294 1.00 97.60 685 ILE A O 1
ATOM 604 N N . MET A 1 104 ? 37.428 19.089 64.243 1.00 80.43 691 MET A N 1
ATOM 605 C CA . MET A 1 104 ? 36.315 19.875 63.781 1.00 76.86 691 MET A CA 1
ATOM 606 C C . MET A 1 104 ? 36.043 20.987 64.773 1.00 77.02 691 MET A C 1
ATOM 607 O O . MET A 1 104 ? 35.812 22.146 64.369 1.00 72.36 691 MET A O 1
ATOM 612 N N . ALA A 1 105 ? 36.061 20.621 66.056 1.00 69.22 692 ALA A N 1
ATOM 613 C CA . ALA A 1 105 ? 35.891 21.579 67.146 1.00 69.25 692 ALA A CA 1
ATOM 614 C C . ALA A 1 105 ? 37.038 22.577 67.196 1.00 65.44 692 ALA A C 1
ATOM 615 O O . ALA A 1 105 ? 36.846 23.737 67.557 1.00 63.17 692 ALA A O 1
ATOM 617 N N . ASN A 1 106 ? 38.226 22.113 66.840 1.00 66.59 693 ASN A N 1
ATOM 618 C CA . ASN A 1 106 ? 39.394 22.972 66.866 1.00 63.02 693 ASN A CA 1
ATOM 619 C C . ASN A 1 106 ? 39.804 23.497 65.536 1.00 58.57 693 ASN A C 1
ATOM 620 O O . ASN A 1 106 ? 40.907 24.009 65.428 1.00 56.80 693 ASN A O 1
ATOM 625 N N . LEU A 1 107 ? 38.942 23.369 64.526 1.00 58.27 694 LEU A N 1
ATOM 626 C CA . LEU A 1 107 ? 39.310 23.818 63.196 1.00 56.29 694 LEU A CA 1
ATOM 627 C C . LEU A 1 107 ? 39.206 25.345 63.092 1.00 51.67 694 LEU A C 1
ATOM 628 O O . LEU A 1 107 ? 38.115 25.881 63.106 1.00 51.34 694 LEU A O 1
ATOM 633 N N . PRO A 1 108 ? 40.344 26.008 62.915 1.00 49.52 695 PRO A N 1
ATOM 634 C CA . PRO A 1 108 ? 40.446 27.464 63.027 1.00 46.65 695 PRO A CA 1
ATOM 635 C C . PRO A 1 108 ? 39.661 28.194 61.951 1.00 44.46 695 PRO A C 1
ATOM 636 O O . PRO A 1 108 ? 40.187 28.514 60.864 1.00 47.95 695 PRO A O 1
ATOM 640 N N . PHE A 1 109 ? 38.408 28.463 62.255 1.00 41.43 696 PHE A N 1
ATOM 641 C CA . PHE A 1 109 ? 37.592 29.276 61.364 1.00 40.20 696 PHE A CA 1
ATOM 642 C C . PHE A 1 109 ? 37.824 30.766 61.705 1.00 37.01 696 PHE A C 1
ATOM 643 O O . PHE A 1 109 ? 38.311 31.068 62.772 1.00 40.27 696 PHE A O 1
ATOM 651 N N . THR A 1 110 ? 37.508 31.666 60.778 1.00 33.87 697 THR A N 1
ATOM 652 C CA . THR A 1 110 ? 37.327 33.091 61.044 1.00 31.11 697 THR A CA 1
ATOM 653 C C . THR A 1 110 ? 36.346 33.594 60.007 1.00 31.52 697 THR A C 1
ATOM 654 O O . THR A 1 110 ? 36.484 33.281 58.793 1.00 32.75 697 THR A O 1
ATOM 658 N N . LEU A 1 111 ? 35.343 34.322 60.476 1.00 31.96 698 LEU A N 1
ATOM 659 C CA . LEU A 1 111 ? 34.308 34.825 59.602 1.00 34.97 698 LEU A CA 1
ATOM 660 C C . LEU A 1 111 ? 34.633 36.234 59.194 1.00 33.00 698 LEU A C 1
ATOM 661 O O . LEU A 1 111 ? 34.803 37.084 60.038 1.00 29.63 698 LEU A O 1
ATOM 666 N N . ILE A 1 112 ? 34.600 36.484 57.885 1.00 33.10 699 ILE A N 1
ATOM 667 C CA . ILE A 1 112 ? 34.880 37.784 57.388 1.00 33.95 699 ILE A CA 1
ATOM 668 C C . ILE A 1 112 ? 33.717 38.402 56.684 1.00 36.40 699 ILE A C 1
ATOM 669 O O . ILE A 1 112 ? 33.336 37.928 55.645 1.00 37.15 699 ILE A O 1
ATOM 674 N N . LEU A 1 113 ? 33.191 39.507 57.224 1.00 37.01 700 LEU A N 1
ATOM 675 C CA . LEU A 1 113 ? 32.222 40.256 56.496 1.00 40.31 700 LEU A CA 1
ATOM 676 C C . LEU A 1 113 ? 32.896 41.359 55.684 1.00 43.61 700 LEU A C 1
ATOM 677 O O . LEU A 1 113 ? 33.472 42.296 56.242 1.00 43.39 700 LEU A O 1
ATOM 682 N N . ALA A 1 114 ? 32.794 41.227 54.365 1.00 47.89 701 ALA A N 1
ATOM 683 C CA . ALA A 1 114 ? 33.281 42.200 53.389 1.00 53.58 701 ALA A CA 1
ATOM 684 C C . ALA A 1 114 ? 32.233 43.250 52.964 1.00 59.30 701 ALA A C 1
ATOM 685 O O . ALA A 1 114 ? 31.089 42.903 52.658 1.00 61.10 701 ALA A O 1
ATOM 687 N N . ASN A 1 115 ? 32.630 44.523 52.926 1.00 64.47 702 ASN A N 1
ATOM 688 C CA . ASN A 1 115 ? 31.780 45.581 52.342 1.00 71.60 702 ASN A CA 1
ATOM 689 C C . ASN A 1 115 ? 31.927 45.627 50.830 1.00 76.19 702 ASN A C 1
ATOM 690 O O . ASN A 1 115 ? 31.599 44.664 50.130 1.00 75.95 702 ASN A O 1
ATOM 695 N N . ASN A 1 123 ? 20.305 46.617 54.520 1.00 113.90 710 ASN A N 1
ATOM 696 C CA . ASN A 1 123 ? 20.619 46.891 55.917 1.00 110.06 710 ASN A CA 1
ATOM 697 C C . ASN A 1 123 ? 21.761 46.035 56.403 1.00 101.50 710 ASN A C 1
ATOM 698 O O . ASN A 1 123 ? 21.626 44.817 56.558 1.00 99.99 710 ASN A O 1
ATOM 703 N N . LEU A 1 124 ? 22.883 46.697 56.667 1.00 97.06 711 LEU A N 1
ATOM 704 C CA . LEU A 1 124 ? 24.088 46.070 57.181 1.00 88.45 711 LEU A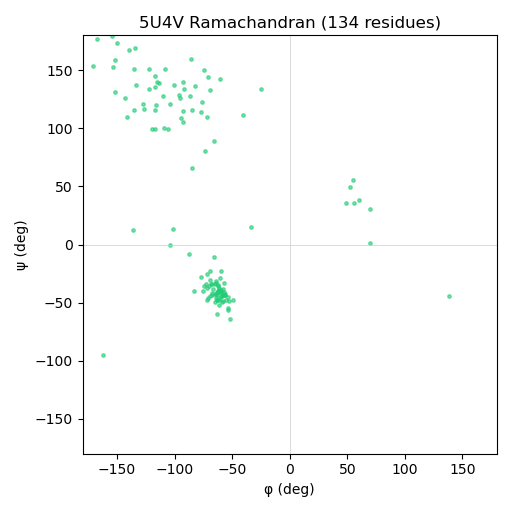 CA 1
ATOM 705 C C . LEU A 1 124 ? 23.933 45.414 58.555 1.00 84.20 711 LEU A C 1
ATOM 706 O O . LEU A 1 124 ? 24.615 44.429 58.845 1.00 79.88 711 LEU A O 1
ATOM 711 N N . PRO A 1 125 ? 23.109 46.003 59.427 1.00 84.50 712 PRO A N 1
ATOM 712 C CA . PRO A 1 125 ? 22.981 45.472 60.772 1.00 81.41 712 PRO A CA 1
ATOM 713 C C . PRO A 1 125 ? 22.553 44.012 60.869 1.00 78.55 712 PRO A C 1
ATOM 714 O O . PRO A 1 125 ? 22.967 43.335 61.804 1.00 75.47 712 PRO A O 1
ATOM 718 N N . ILE A 1 126 ? 21.724 43.538 59.940 1.00 79.25 713 ILE A N 1
ATOM 719 C CA . ILE A 1 126 ? 21.264 42.164 59.995 1.00 77.28 713 ILE A CA 1
ATOM 720 C C . ILE A 1 126 ? 22.373 41.178 59.636 1.00 70.99 713 ILE A C 1
ATOM 721 O O . ILE A 1 126 ? 22.471 40.112 60.246 1.00 68.73 713 ILE A O 1
ATOM 726 N N . LEU A 1 127 ? 23.213 41.549 58.670 1.00 69.26 714 LEU A N 1
ATOM 727 C CA . LEU A 1 127 ? 24.397 40.773 58.349 1.00 64.13 714 LEU A CA 1
ATOM 728 C C . LEU A 1 127 ? 25.249 40.543 59.599 1.00 61.45 714 LEU A C 1
ATOM 729 O O . LEU A 1 127 ? 25.542 39.384 59.951 1.00 60.99 714 LEU A O 1
ATOM 734 N N . ARG A 1 128 ? 25.607 41.628 60.286 1.00 63.28 715 ARG A N 1
ATOM 735 C CA . ARG A 1 128 ? 26.491 41.548 61.469 1.00 61.78 715 ARG A CA 1
ATOM 736 C C . ARG A 1 128 ? 25.879 40.663 62.542 1.00 62.18 715 ARG A C 1
ATOM 737 O O . ARG A 1 128 ? 26.576 39.822 63.109 1.00 56.60 715 ARG A O 1
ATOM 745 N N . HIS A 1 129 ? 24.574 40.840 62.803 1.00 64.29 716 HIS A N 1
ATOM 746 C CA . HIS A 1 129 ? 23.923 40.061 63.839 1.00 65.17 716 HIS A CA 1
ATOM 747 C C . HIS A 1 129 ? 23.893 38.559 63.522 1.00 63.85 716 HIS A C 1
ATOM 748 O O . HIS A 1 129 ? 24.194 37.728 64.393 1.00 61.15 716 HIS A O 1
ATOM 755 N N . GLN A 1 130 ? 23.531 38.198 62.300 1.00 64.33 717 GLN A N 1
ATOM 756 C CA . GLN A 1 130 ? 23.492 36.786 61.953 1.00 65.45 717 GLN A CA 1
ATOM 757 C C . GLN A 1 130 ? 24.885 36.192 61.809 1.00 61.24 717 GLN A C 1
ATOM 758 O O . GLN A 1 130 ? 25.117 35.023 62.177 1.00 61.38 717 GLN A O 1
ATOM 764 N N . GLY A 1 131 ? 25.825 37.008 61.324 1.00 57.56 718 GLY A N 1
ATOM 765 C CA . GLY A 1 131 ? 27.197 36.547 61.233 1.00 54.63 718 GLY A CA 1
ATOM 766 C C . GLY A 1 131 ? 27.790 36.324 62.621 1.00 55.13 718 GLY A C 1
ATOM 767 O O . GLY A 1 131 ? 28.552 35.373 62.841 1.00 55.62 718 GLY A O 1
ATOM 768 N N . GLN A 1 132 ? 27.447 37.205 63.559 1.00 53.98 719 GLN A N 1
ATOM 769 C CA . GLN A 1 132 ? 27.932 37.111 64.924 1.00 52.76 719 GLN A CA 1
ATOM 770 C C . GLN A 1 132 ? 27.355 35.920 65.682 1.00 53.91 719 GLN A C 1
ATOM 771 O O . GLN A 1 132 ? 28.007 35.371 66.550 1.00 52.19 719 GLN A O 1
ATOM 777 N N . GLN A 1 133 ? 26.131 35.520 65.353 1.00 58.08 720 GLN A N 1
ATOM 778 C CA . GLN A 1 133 ? 25.571 34.307 65.936 1.00 61.51 720 GLN A CA 1
ATOM 779 C C . GLN A 1 133 ? 26.208 33.067 65.315 1.00 59.69 720 GLN A C 1
ATOM 780 O O . GLN A 1 133 ? 26.459 32.064 66.002 1.00 60.49 720 GLN A O 1
ATOM 786 N N . LEU A 1 134 ? 26.501 33.150 64.021 1.00 56.67 721 LEU A N 1
ATOM 787 C CA . LEU A 1 134 ? 27.231 32.076 63.386 1.00 53.59 721 LEU A CA 1
ATOM 788 C C . LEU A 1 134 ? 28.611 31.980 64.041 1.00 50.55 721 LEU A C 1
ATOM 789 O O . LEU A 1 134 ? 29.038 30.887 64.427 1.00 49.67 721 LEU A O 1
ATOM 794 N N . ALA A 1 135 ? 29.277 33.122 64.187 1.00 48.44 722 ALA A N 1
ATOM 795 C CA . ALA A 1 135 ? 30.608 33.164 64.825 1.00 46.28 722 ALA A CA 1
ATOM 796 C C . ALA A 1 135 ? 30.556 32.596 66.231 1.00 47.24 722 ALA A C 1
ATOM 797 O O . ALA A 1 135 ? 31.426 31.813 66.629 1.00 47.80 722 ALA A O 1
ATOM 799 N N . ASN A 1 136 ? 29.519 32.975 66.968 1.00 50.26 723 ASN A N 1
ATOM 800 C CA . ASN A 1 136 ? 29.329 32.467 68.322 1.00 52.86 723 ASN A CA 1
ATOM 801 C C . ASN A 1 136 ? 29.192 30.945 68.358 1.00 52.98 723 ASN A C 1
ATOM 802 O O . ASN A 1 136 ? 29.808 30.291 69.197 1.00 51.36 723 ASN A O 1
ATOM 807 N N . LYS A 1 137 ? 28.405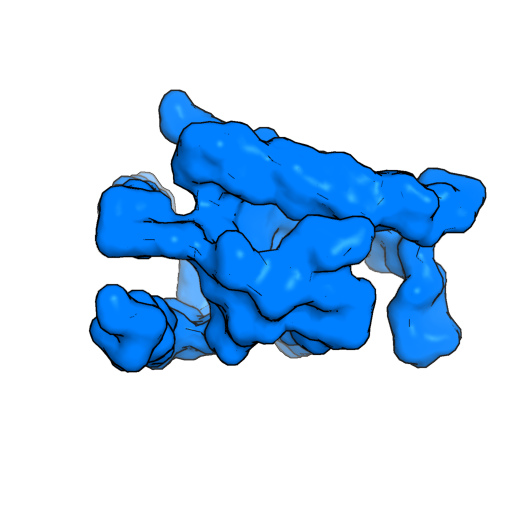 30.396 67.430 1.00 52.84 724 LYS A N 1
ATOM 808 C CA . LYS A 1 137 ? 28.203 28.956 67.363 1.00 54.07 724 LYS A CA 1
ATOM 809 C C . LYS A 1 137 ? 29.541 28.245 67.121 1.00 52.82 724 LYS A C 1
ATOM 810 O O . LYS A 1 137 ? 29.811 27.215 67.709 1.00 55.71 724 LYS A O 1
ATOM 816 N N . LEU A 1 138 ? 30.381 28.807 66.278 1.00 49.91 725 LEU A N 1
ATOM 817 C CA . LEU A 1 138 ? 31.663 28.165 65.971 1.00 49.18 725 LEU A CA 1
ATOM 818 C C . LEU A 1 138 ? 32.787 28.565 66.955 1.00 47.47 725 LEU A C 1
ATOM 819 O O . LEU A 1 138 ? 33.861 27.980 66.903 1.00 48.71 725 LEU A O 1
ATOM 824 N N . GLN A 1 139 ? 32.528 29.541 67.824 1.00 46.09 726 GLN A N 1
ATOM 825 C CA . GLN A 1 139 ? 33.547 30.134 68.713 1.00 46.30 726 GLN A CA 1
ATOM 826 C C . GLN A 1 139 ? 34.777 30.591 67.917 1.00 44.29 726 GLN A C 1
ATOM 827 O O . GLN A 1 139 ? 35.908 30.224 68.211 1.00 43.07 726 GLN A O 1
ATOM 833 N N . CYS A 1 140 ? 34.506 31.343 66.852 1.00 43.33 727 CYS A N 1
ATOM 834 C CA . CYS A 1 140 ? 35.537 31.820 65.971 1.00 42.40 727 CYS A CA 1
ATOM 835 C C . CYS A 1 140 ? 35.471 33.339 65.909 1.00 40.16 727 CYS A C 1
ATOM 836 O O . CYS A 1 140 ? 34.393 33.913 66.101 1.00 41.39 727 CYS A O 1
ATOM 839 N N . PRO A 1 141 ? 36.615 33.986 65.662 1.00 37.21 728 PRO A N 1
ATOM 840 C CA . PRO A 1 141 ? 36.581 35.434 65.502 1.00 37.66 728 PRO A CA 1
ATOM 841 C C . PRO A 1 141 ? 35.698 35.848 64.331 1.00 37.06 728 PRO A C 1
ATOM 842 O O . PRO A 1 141 ? 35.629 35.168 63.313 1.00 34.19 728 PRO A O 1
ATOM 846 N N . PHE A 1 142 ? 34.987 36.951 64.525 1.00 37.84 729 PHE A N 1
ATOM 847 C CA . PHE A 1 142 ? 34.258 37.572 63.448 1.00 36.60 729 PHE A CA 1
ATOM 848 C C . PHE A 1 142 ? 34.831 38.956 63.164 1.00 36.79 729 PHE A C 1
ATOM 849 O O . PHE A 1 142 ? 34.813 39.820 64.029 1.00 38.21 729 PHE A O 1
ATOM 857 N N . VAL A 1 143 ? 35.306 39.142 61.932 1.00 37.67 730 VAL A N 1
ATOM 858 C CA . VAL A 1 143 ? 35.905 40.402 61.464 1.00 40.30 730 VAL A CA 1
ATOM 859 C C . VAL A 1 143 ? 35.150 41.078 60.327 1.00 42.88 730 VAL A C 1
ATOM 860 O O . VAL A 1 143 ? 34.753 40.428 59.373 1.00 43.74 730 VAL A O 1
ATOM 864 N N . ASP A 1 144 ? 34.963 42.390 60.414 1.00 49.76 731 ASP A N 1
ATOM 865 C CA . ASP A 1 144 ? 34.437 43.181 59.290 1.00 54.87 731 ASP A CA 1
ATOM 866 C C . ASP A 1 144 ? 35.559 43.817 58.475 1.00 54.64 731 ASP A C 1
ATOM 867 O O . ASP A 1 144 ? 36.391 44.542 59.029 1.00 57.03 731 ASP A O 1
ATOM 872 N N 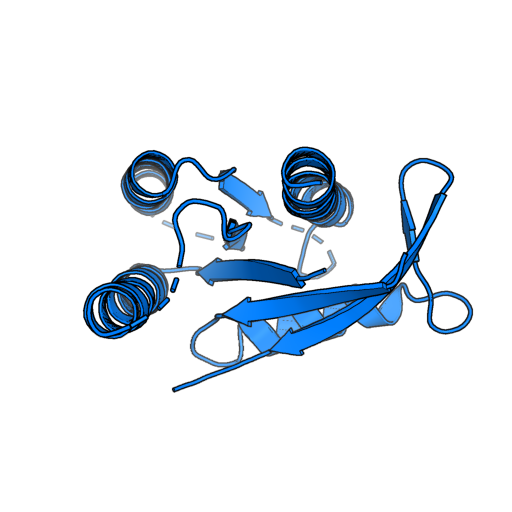. VAL A 1 145 ? 35.563 43.574 57.160 1.00 54.12 732 VAL A N 1
ATOM 873 C CA . VAL A 1 145 ? 36.554 44.173 56.255 1.00 53.28 732 VAL A CA 1
ATOM 874 C C . VAL A 1 145 ? 35.914 45.041 55.182 1.00 55.32 732 VAL A C 1
ATOM 875 O O . VAL A 1 145 ? 35.447 44.539 54.146 1.00 52.85 732 VAL A O 1
ATOM 879 N N . PRO A 1 146 ? 35.923 46.366 55.413 1.00 61.05 733 PRO A N 1
ATOM 880 C CA . PRO A 1 146 ? 35.430 47.401 54.493 1.00 63.46 733 PRO A CA 1
ATOM 881 C C . PRO A 1 146 ? 36.279 47.531 53.235 1.00 64.99 733 PRO A C 1
ATOM 882 O O . PRO A 1 146 ? 37.493 47.398 53.324 1.00 64.18 733 PRO A O 1
ATOM 886 N N . ARG A 1 152 ? 42.579 47.794 47.346 1.00 90.12 739 ARG A N 1
ATOM 887 C CA . ARG A 1 152 ? 41.880 48.533 48.406 1.00 90.80 739 ARG A CA 1
ATOM 888 C C . ARG A 1 152 ? 40.385 48.180 48.492 1.00 89.47 739 ARG A C 1
ATOM 889 O O . ARG A 1 152 ? 39.593 48.873 49.150 1.00 88.78 739 ARG A O 1
ATOM 897 N N . LYS A 1 153 ? 40.028 47.077 47.838 1.00 86.26 740 LYS A N 1
ATOM 898 C CA . LYS A 1 153 ? 38.688 46.519 47.916 1.00 83.76 740 LYS A CA 1
ATOM 899 C C . LYS A 1 153 ? 38.440 45.981 49.305 1.00 77.75 740 LYS A C 1
ATOM 900 O O . LYS A 1 153 ? 37.309 46.002 49.791 1.00 78.81 740 LYS A O 1
ATOM 906 N N . PHE A 1 154 ? 39.502 45.458 49.912 1.00 71.67 741 PHE A N 1
ATOM 907 C CA . PHE A 1 154 ? 39.485 44.990 51.263 1.00 65.54 741 PHE A CA 1
ATOM 908 C C . PHE A 1 154 ? 40.453 45.844 52.059 1.00 65.26 741 PHE A C 1
ATOM 909 O O . PHE A 1 154 ? 41.485 46.272 51.561 1.00 65.45 741 PHE A O 1
ATOM 917 N N . ASN A 1 155 ? 40.111 46.097 53.309 1.00 64.11 742 ASN A N 1
ATOM 918 C CA . ASN A 1 155 ? 40.955 46.869 54.190 1.00 62.66 742 ASN A CA 1
ATOM 919 C C . ASN A 1 155 ? 42.145 46.045 54.697 1.00 58.53 742 ASN A C 1
ATOM 920 O O . ASN A 1 155 ? 41.960 45.011 55.340 1.00 53.84 742 ASN A O 1
ATOM 925 N N . GLU A 1 156 ? 43.351 46.552 54.440 1.00 58.87 743 GLU A N 1
ATOM 926 C CA . GLU A 1 156 ? 44.597 45.890 54.882 1.00 59.07 743 GLU A CA 1
ATOM 927 C C . GLU A 1 156 ? 44.656 45.615 56.401 1.00 57.06 743 GLU A C 1
ATOM 928 O O . GLU A 1 156 ? 44.988 44.499 56.833 1.00 53.42 743 GLU A O 1
ATOM 934 N N . THR A 1 157 ? 44.328 46.631 57.197 1.00 57.16 744 THR A N 1
ATOM 935 C CA . THR A 1 157 ? 44.329 46.487 58.658 1.00 56.44 744 THR A CA 1
ATOM 936 C C . THR A 1 157 ? 43.379 45.377 59.059 1.00 51.96 744 THR A C 1
ATOM 937 O O . THR A 1 157 ? 43.701 44.564 59.905 1.00 52.08 744 THR A O 1
ATOM 941 N N . GLN A 1 158 ? 42.226 45.326 58.421 1.00 50.90 745 GLN A N 1
ATOM 942 C CA . GLN A 1 158 ? 41.252 44.263 58.698 1.00 46.63 745 GLN A CA 1
ATOM 943 C C . GLN A 1 158 ? 41.653 42.881 58.215 1.00 42.40 745 GLN A C 1
ATOM 944 O O . GLN A 1 158 ? 41.386 41.893 58.895 1.00 40.25 745 GLN A O 1
ATOM 950 N N . ILE A 1 159 ? 42.327 42.805 57.074 1.00 41.67 746 ILE A N 1
ATOM 951 C CA . ILE A 1 159 ? 42.919 41.534 56.651 1.00 39.50 746 ILE A CA 1
ATOM 952 C C . ILE A 1 159 ? 43.866 41.001 57.729 1.00 37.74 746 ILE A C 1
ATOM 953 O O . ILE A 1 159 ? 43.839 39.841 58.110 1.00 38.46 746 ILE A O 1
ATOM 958 N N . LYS A 1 160 ? 44.658 41.897 58.274 1.00 40.82 747 LYS A N 1
ATOM 959 C CA . LYS A 1 160 ? 45.662 41.552 59.257 1.00 40.32 747 LYS A CA 1
ATOM 960 C C . LYS A 1 160 ? 45.046 41.013 60.522 1.00 38.28 747 LYS A C 1
ATOM 961 O O . LYS A 1 160 ? 45.554 40.037 61.050 1.00 35.98 747 LYS A O 1
ATOM 967 N N . GLN A 1 161 ? 43.957 41.648 60.989 1.00 38.17 748 GLN A N 1
ATOM 968 C CA . GLN A 1 161 ? 43.262 41.200 62.167 1.00 38.49 748 GLN A CA 1
ATOM 969 C C . GLN A 1 161 ? 42.728 39.799 61.944 1.00 36.93 748 GLN A C 1
ATOM 970 O O . GLN A 1 161 ? 42.888 38.925 62.790 1.00 36.23 748 GLN A O 1
ATOM 976 N N . ALA A 1 162 ? 42.078 39.622 60.800 1.00 37.56 749 ALA A N 1
ATOM 977 C CA . ALA A 1 162 ? 41.536 38.324 60.373 1.00 38.65 749 ALA A CA 1
ATOM 978 C C . ALA A 1 162 ? 42.631 37.282 60.338 1.00 38.34 749 ALA A C 1
ATOM 979 O O . ALA A 1 162 ? 42.422 36.135 60.765 1.00 37.80 749 ALA A O 1
ATOM 981 N N . LEU A 1 163 ? 43.784 37.696 59.814 1.00 37.83 750 LEU A N 1
ATOM 982 C CA . LEU A 1 163 ? 44.940 36.819 59.693 1.00 38.42 750 LEU A CA 1
ATOM 983 C C . LEU A 1 163 ? 45.497 36.449 61.052 1.00 40.40 750 LEU A C 1
ATOM 984 O O . LEU A 1 163 ? 45.779 35.268 61.300 1.00 40.52 750 LEU A O 1
ATOM 989 N N . ARG A 1 164 ? 45.600 37.431 61.953 1.00 41.64 751 ARG A N 1
ATOM 990 C CA . ARG A 1 164 ? 46.072 37.103 63.264 1.00 43.71 751 ARG A CA 1
ATOM 991 C C . ARG A 1 164 ? 45.049 36.317 64.060 1.00 42.65 751 ARG A C 1
ATOM 992 O O . ARG A 1 164 ? 45.404 35.518 64.924 1.00 43.83 751 ARG A O 1
ATOM 1000 N N . GLY A 1 165 ? 43.774 36.492 63.715 1.00 39.92 752 GLY A N 1
ATOM 1001 C CA . GLY A 1 165 ? 42.735 35.625 64.229 1.00 39.19 752 GLY A CA 1
ATOM 1002 C C . GLY A 1 165 ? 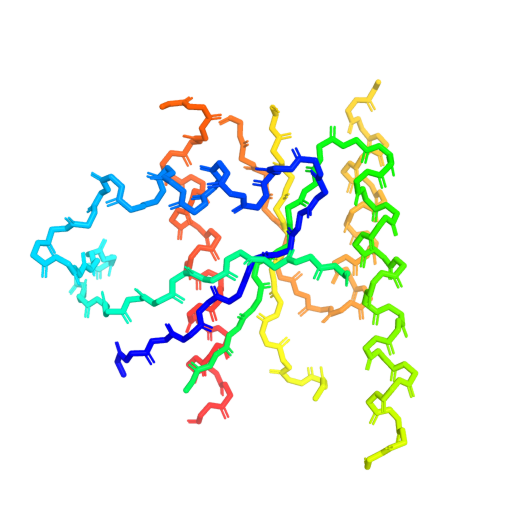43.087 34.144 64.005 1.00 41.52 752 GLY A C 1
ATOM 1003 O O . GLY A 1 165 ? 43.290 33.395 64.984 1.00 42.60 752 GLY A O 1
ATOM 1004 N N . VAL A 1 166 ? 43.173 33.731 62.740 1.00 38.78 753 VAL A N 1
ATOM 1005 C CA . VAL A 1 166 ? 43.406 32.333 62.385 1.00 40.93 753 VAL A CA 1
ATOM 1006 C C . VAL A 1 166 ? 44.725 31.837 62.950 1.00 44.34 753 VAL A C 1
ATOM 1007 O O . VAL A 1 166 ? 44.767 30.771 63.525 1.00 43.15 753 VAL A O 1
ATOM 1011 N N . LEU A 1 167 ? 45.780 32.640 62.793 1.00 52.37 754 LEU A N 1
ATOM 1012 C CA . LEU A 1 167 ? 47.107 32.285 63.270 1.00 50.86 754 LEU A CA 1
ATOM 1013 C C . LEU A 1 167 ? 47.247 32.138 64.780 1.00 52.69 754 LEU A C 1
ATOM 1014 O O . LEU A 1 167 ? 48.023 31.321 65.233 1.00 53.45 754 LEU A O 1
ATOM 1019 N N . GLU A 1 168 ? 46.510 32.923 65.555 1.00 55.55 755 GLU A N 1
ATOM 1020 C CA . GLU A 1 168 ? 46.568 32.794 66.998 1.00 56.21 755 GLU A CA 1
ATOM 1021 C C . GLU A 1 168 ? 45.767 31.579 67.459 1.00 56.93 755 GLU A C 1
ATOM 1022 O O . GLU A 1 168 ? 46.079 30.993 68.504 1.00 60.02 755 GLU A O 1
ATOM 1028 N N . SER A 1 169 ? 44.750 31.218 66.680 1.00 54.94 756 SER A N 1
ATOM 1029 C CA . SER A 1 169 ? 43.966 30.033 66.942 1.00 54.92 756 SER A CA 1
ATOM 1030 C C . SER A 1 169 ? 44.772 28.775 66.623 1.00 53.28 756 SER A C 1
ATOM 1031 O O . SER A 1 169 ? 44.816 27.848 67.428 1.00 54.94 756 SER A O 1
ATOM 1034 N N . VAL A 1 170 ? 45.398 28.774 65.441 1.00 54.26 757 VAL A N 1
ATOM 1035 C CA . VAL A 1 170 ? 46.350 27.735 65.004 1.00 52.88 757 VAL A CA 1
ATOM 1036 C C . VAL A 1 170 ? 47.435 27.541 66.064 1.00 54.31 757 VAL A C 1
ATOM 1037 O O . VAL A 1 170 ? 47.734 26.412 66.473 1.00 56.98 757 VAL A O 1
ATOM 1041 N N . LYS A 1 171 ? 48.009 28.653 66.509 1.00 55.70 758 LYS A N 1
ATOM 1042 C CA . LYS A 1 171 ? 49.027 28.634 67.548 1.00 55.75 758 LYS A CA 1
ATOM 1043 C C . LYS A 1 171 ? 48.477 28.013 68.828 1.00 56.09 758 LYS A C 1
ATOM 1044 O O . LYS A 1 171 ? 49.199 27.259 69.479 1.00 55.91 758 LYS A O 1
ATOM 1050 N N . HIS A 1 172 ? 47.212 28.313 69.158 1.00 55.38 759 HIS A N 1
ATOM 1051 C CA . HIS A 1 172 ? 46.593 27.756 70.358 1.00 55.32 759 HIS A CA 1
ATOM 1052 C C . HIS A 1 172 ? 46.448 26.244 70.274 1.00 57.44 759 HIS A C 1
ATOM 1053 O O . HIS A 1 172 ? 46.738 25.563 71.255 1.00 61.72 759 HIS A O 1
ATOM 1060 N N . ASN A 1 173 ? 46.029 25.725 69.122 1.00 59.93 760 ASN A N 1
ATOM 1061 C CA . ASN A 1 173 ? 45.832 24.268 68.955 1.00 63.67 760 ASN A CA 1
ATOM 1062 C C . ASN A 1 173 ? 47.080 23.409 69.185 1.00 67.47 760 ASN A C 1
ATOM 1063 O O . ASN A 1 173 ? 46.966 22.217 69.505 1.00 75.06 760 ASN A O 1
ATOM 1068 N N . LEU A 1 174 ? 48.256 24.010 69.043 1.00 68.05 761 LEU A N 1
ATOM 1069 C CA . LEU A 1 174 ? 49.541 23.280 69.181 1.00 71.52 761 LEU A CA 1
ATOM 1070 C C . LEU A 1 174 ? 50.014 23.239 70.635 1.00 72.35 761 LEU A C 1
ATOM 1071 O O . LEU A 1 174 ? 51.084 23.750 70.988 1.00 72.20 761 LEU A O 1
#

B-factor: mean 58.74, std 15.72, range [24.99, 128.58]

Nearest PDB structures (foldseek):
  5u4v-assembly1_A  TM=1.007E+00  e=1.616E-27  Homo sapiens
  6axg-assembly1_B  TM=7.453E-01  e=9.911E-06  Homo sapiens
  6axg-assembly3_F  TM=6.990E-01  e=5.665E-05  Homo sapiens
  8f6d-assembly4_H  TM=5.210E-01  e=6.882E-02  Homo sapiens

Organism: Homo sapiens (NCBI:txid9606)

Radius of gyration: 14.23 Å; Cα contacts (8 Å, |Δi|>4): 220; chains: 1; bounding box: 39×38×27 Å

Solvent-accessible surface area: 8247 Å² total; per-residue (Å²): 120,92,6,40,0,65,0,7,2,65,133,42,13,5,73,76,0,0,72,34,6,110,106,110,36,98,133,125,51,24,78,13,90,75,123,112,29,64,14,43,7,116,41,52,98,102,86,87,1,9,0,0,0,0,68,44,128,107,5,22,60,30,0,25,140,32,9,15,95,50,125,76,90,26,86,142,185,99,103,105,51,11,16,0,0,0,3,7,116,165,90,95,100,24,111,103,85,0,83,104,29,0,99,148,43,158,15,53,28,16,37,0,72,263,164,10,51,95,77,31,12,89,74,0,14,70,11,0,9,105,33,12,125,156,67,163

GO terms:
  GO:0005886 plasma membrane (C, EXP)
  GO:0005096 GTPase activator activity (F, TAS)
  GO:0005737 cytoplasm (C, TAS)
  GO:0003924 GTPase activity (F, TAS)
  GO:0007155 cell adhesion (P, TAS)
  GO:0007266 Rho protein signal transduction (P, TAS)
  GO:0005829 cytosol (C, TAS)
  GO:0051056 regulation of small GTPase mediated signal transduction (P, TAS)
  GO:0005515 protein binding (F, IPI)
  GO:0005829 cytosol (C, IDA)
  GO:0042169 SH2 domain binding (F, IPI)